Protein AF-B7PSA9-F1 (afdb_monomer_lite)

Radius of gyration: 11.65 Å; chains: 1; bounding box: 35×22×26 Å

Organism: Ixodes scapularis (NCBI:txid6945)

Secondary structure (DSSP, 8-state):
----------HHHHHH-S-HHHHHHHHHHHGGG-SS-HHHHHHHHHHHHHHHHH-

InterPro domains:
  IPR008025 CPI-17 [PF05361] (3-55)
  IPR036658 CPI-17 superfamily [G3DSA:1.10.150.220] (1-55)
  IP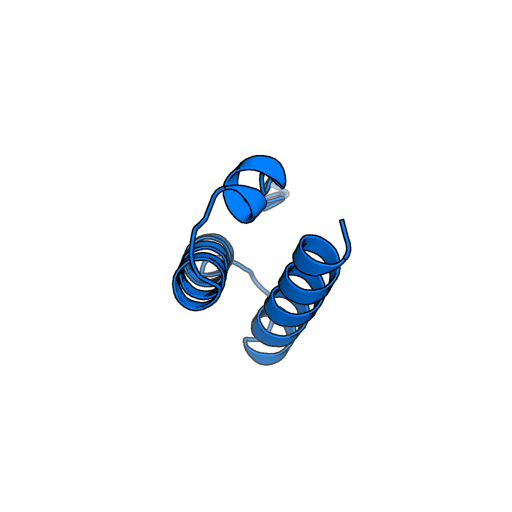R036658 CPI-17 superfamily [SSF81790] (2-55)

Foldseek 3Di:
DPPPLPDDDDLVVLLPPPDLVVLLVVQCVSCVPPPDDPVVSNVVSVVSSVVSVVD

Structure (mmCIF, N/CA/C/O backbone):
data_AF-B7PSA9-F1
#
_entry.id   AF-B7PSA9-F1
#
loop_
_atom_site.group_PDB
_atom_site.id
_atom_site.type_symbol
_atom_site.label_atom_id
_atom_site.label_alt_id
_atom_site.label_comp_id
_atom_site.label_asym_id
_atom_site.label_entity_id
_atom_site.label_seq_id
_atom_site.pdbx_PDB_ins_code
_atom_site.Cartn_x
_atom_site.Cartn_y
_atom_site.Cartn_z
_atom_site.occupancy
_atom_site.B_iso_or_equiv
_atom_site.auth_seq_id
_atom_site.auth_comp_id
_atom_site.auth_asym_id
_atom_site.auth_atom_id
_atom_site.pdbx_PDB_model_num
ATOM 1 N N . MET A 1 1 ? 24.439 4.242 -14.018 1.00 39.94 1 MET A N 1
ATOM 2 C CA . MET A 1 1 ? 23.262 5.040 -13.635 1.00 39.94 1 MET A CA 1
ATOM 3 C C . MET A 1 1 ? 22.476 4.159 -12.691 1.00 39.94 1 MET A C 1
ATOM 5 O O . MET A 1 1 ? 21.901 3.175 -13.140 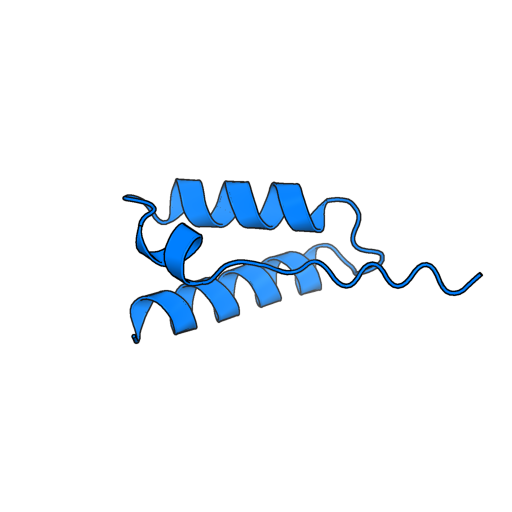1.00 39.94 1 MET A O 1
ATOM 9 N N . GLU A 1 2 ? 22.613 4.389 -11.388 1.00 51.28 2 GLU A N 1
ATOM 10 C CA . GLU A 1 2 ? 21.767 3.729 -10.393 1.00 51.28 2 GLU A CA 1
ATOM 11 C C . GLU A 1 2 ? 20.371 4.319 -10.558 1.00 51.28 2 GLU A C 1
ATOM 13 O O . GLU A 1 2 ? 20.097 5.435 -10.130 1.00 51.28 2 GLU A O 1
ATOM 18 N N . ASP A 1 3 ? 19.532 3.602 -11.304 1.00 53.00 3 ASP A N 1
ATOM 19 C CA . ASP A 1 3 ? 18.107 3.888 -11.400 1.00 53.00 3 ASP A CA 1
ATOM 20 C C . ASP A 1 3 ? 17.502 3.489 -10.055 1.00 53.00 3 ASP A C 1
ATOM 22 O O . ASP A 1 3 ? 17.132 2.331 -9.818 1.00 53.00 3 ASP A O 1
ATOM 26 N N . ASN A 1 4 ? 17.580 4.433 -9.123 1.00 53.09 4 ASN A N 1
ATOM 27 C CA . ASN A 1 4 ? 17.050 4.298 -7.788 1.00 53.09 4 ASN A CA 1
ATOM 28 C C . ASN A 1 4 ? 15.530 4.425 -7.912 1.00 53.09 4 ASN A C 1
ATOM 30 O O . ASN A 1 4 ? 14.965 5.507 -7.782 1.00 53.09 4 ASN A O 1
ATOM 34 N N . HIS A 1 5 ? 14.873 3.316 -8.263 1.00 58.75 5 HIS A N 1
ATOM 35 C CA . HIS A 1 5 ? 13.413 3.186 -8.292 1.00 58.75 5 HIS A CA 1
ATOM 36 C C . HIS A 1 5 ? 12.844 3.154 -6.862 1.00 58.75 5 HIS A C 1
ATOM 38 O O . HIS A 1 5 ? 12.019 2.298 -6.535 1.00 58.75 5 HIS A O 1
ATOM 44 N N . ASP A 1 6 ? 13.319 4.047 -5.997 1.00 61.22 6 ASP A N 1
ATOM 45 C CA . ASP A 1 6 ? 12.698 4.315 -4.713 1.00 61.22 6 ASP A CA 1
ATOM 46 C C . ASP A 1 6 ? 11.364 4.996 -5.010 1.00 61.22 6 ASP A C 1
ATOM 48 O O . ASP A 1 6 ? 11.281 6.165 -5.380 1.00 61.22 6 ASP A O 1
ATOM 52 N N . LEU A 1 7 ? 10.305 4.196 -4.955 1.00 67.69 7 LEU A N 1
ATOM 53 C CA . LEU A 1 7 ? 8.940 4.677 -5.046 1.00 67.69 7 LEU A CA 1
ATOM 54 C C . LEU A 1 7 ? 8.536 5.201 -3.674 1.00 67.69 7 LEU A C 1
ATOM 56 O O . LEU A 1 7 ? 8.327 4.423 -2.744 1.00 67.69 7 LEU A O 1
ATOM 60 N N . GLU A 1 8 ? 8.400 6.517 -3.571 1.00 75.81 8 GLU A N 1
ATOM 61 C CA . GLU A 1 8 ? 7.750 7.151 -2.431 1.00 75.81 8 GLU A CA 1
ATOM 62 C C . GLU A 1 8 ? 6.249 6.836 -2.484 1.00 75.81 8 GLU A C 1
ATOM 64 O O . GLU A 1 8 ? 5.573 7.031 -3.503 1.00 75.81 8 G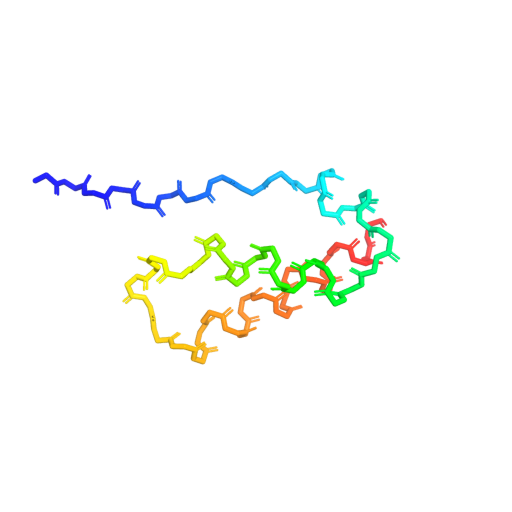LU A O 1
ATOM 69 N N . ILE A 1 9 ? 5.750 6.257 -1.394 1.00 77.31 9 ILE A N 1
ATOM 70 C CA . ILE A 1 9 ? 4.346 5.903 -1.215 1.00 77.31 9 ILE A CA 1
ATOM 71 C C . ILE A 1 9 ? 3.829 6.722 -0.038 1.00 77.31 9 ILE A C 1
ATOM 73 O O . ILE A 1 9 ? 4.267 6.515 1.095 1.00 77.31 9 ILE A O 1
ATOM 77 N N . ASP A 1 10 ? 2.884 7.617 -0.312 1.00 83.00 10 ASP A N 1
ATOM 78 C CA . ASP A 1 10 ? 2.222 8.415 0.713 1.00 83.00 10 ASP A CA 1
ATOM 79 C C . ASP A 1 10 ? 1.262 7.541 1.529 1.00 83.00 10 ASP A C 1
ATOM 81 O O . ASP A 1 10 ? 0.298 6.963 1.017 1.00 83.00 10 ASP A O 1
ATOM 85 N N . LEU A 1 11 ? 1.545 7.421 2.828 1.00 81.00 11 LEU A N 1
ATOM 86 C CA . LEU A 1 11 ? 0.732 6.631 3.753 1.00 81.00 11 LEU A CA 1
ATOM 87 C C . LEU A 1 11 ? -0.633 7.275 4.004 1.00 81.00 11 LEU A C 1
ATOM 89 O O . LEU A 1 11 ? -1.618 6.549 4.082 1.00 81.00 11 LEU A O 1
ATOM 93 N N . ASP A 1 12 ? -0.714 8.604 4.063 1.00 82.81 12 ASP A N 1
ATOM 94 C CA . ASP A 1 12 ? -1.987 9.314 4.227 1.00 82.81 12 ASP A CA 1
ATOM 95 C C . ASP A 1 12 ? -2.930 9.064 3.040 1.00 82.81 12 ASP A C 1
ATOM 97 O O . ASP A 1 12 ? -4.101 8.755 3.243 1.00 82.81 12 ASP A O 1
ATOM 101 N N . GLU A 1 13 ? -2.410 9.048 1.804 1.00 83.31 13 GLU A N 1
ATOM 102 C CA . GLU A 1 13 ? -3.204 8.727 0.608 1.00 83.31 13 GLU A CA 1
ATOM 103 C C . GLU A 1 13 ? -3.761 7.297 0.676 1.00 83.31 13 GLU A C 1
ATOM 105 O O . GLU A 1 13 ? -4.927 7.059 0.359 1.00 83.31 13 GLU A O 1
ATOM 110 N N . LEU A 1 14 ? -2.959 6.334 1.144 1.00 82.94 14 LEU A N 1
ATOM 111 C CA . LEU A 1 14 ? -3.434 4.973 1.393 1.00 82.94 14 LEU A CA 1
ATOM 112 C C . LEU A 1 14 ? -4.498 4.922 2.487 1.00 82.94 14 LEU A C 1
ATOM 114 O O . LEU A 1 14 ? -5.449 4.157 2.346 1.00 82.94 14 LEU A O 1
ATOM 118 N N . LEU A 1 15 ? -4.345 5.683 3.571 1.00 83.44 15 LEU A N 1
ATOM 119 C CA . LEU A 1 15 ? -5.296 5.722 4.684 1.00 83.44 15 LEU A CA 1
ATOM 120 C C . LEU A 1 15 ? -6.632 6.359 4.279 1.00 83.44 15 LEU A C 1
ATOM 122 O O . LEU A 1 15 ? -7.677 5.850 4.689 1.00 83.44 15 LEU A O 1
ATOM 126 N N . ASP A 1 16 ? -6.608 7.377 3.419 1.00 85.06 16 ASP A N 1
ATOM 127 C CA . ASP A 1 16 ? -7.798 8.035 2.866 1.00 85.06 16 ASP A CA 1
ATOM 128 C C . ASP A 1 16 ? -8.553 7.168 1.847 1.00 85.06 16 ASP A C 1
ATOM 130 O O . ASP A 1 16 ? -9.736 7.389 1.573 1.00 85.06 16 ASP A O 1
ATOM 134 N N . MET A 1 17 ? -7.917 6.139 1.275 1.00 86.19 17 MET A N 1
ATOM 135 C CA . MET A 1 17 ? -8.615 5.232 0.364 1.00 86.19 17 MET A CA 1
ATOM 136 C C . MET A 1 17 ? -9.688 4.430 1.107 1.00 86.19 17 MET A C 1
ATOM 138 O O . MET A 1 17 ? -9.379 3.580 1.944 1.00 86.19 17 MET A O 1
ATOM 142 N N . GLU A 1 18 ? -10.943 4.609 0.692 1.00 77.50 18 GLU A N 1
ATOM 143 C CA . GLU A 1 18 ? -12.143 3.976 1.266 1.00 77.50 18 GLU A CA 1
ATOM 144 C C . GLU A 1 18 ? -12.178 2.437 1.181 1.00 77.50 18 GLU A C 1
ATOM 146 O O . GLU A 1 18 ? -13.073 1.803 1.737 1.00 77.50 18 GLU A O 1
ATOM 151 N N . SER A 1 19 ? -11.275 1.791 0.434 1.00 83.88 19 SER A N 1
ATOM 152 C CA . SER A 1 19 ? -11.330 0.341 0.215 1.00 83.88 19 SER A CA 1
ATOM 153 C C . SER A 1 19 ? -9.964 -0.299 0.020 1.00 83.88 19 SER A C 1
ATOM 155 O O . SER A 1 19 ? -9.158 0.155 -0.793 1.00 83.88 19 SER A O 1
ATOM 157 N N . ASP A 1 20 ? -9.772 -1.453 0.660 1.00 83.19 20 ASP A N 1
ATOM 158 C CA . ASP A 1 20 ? -8.567 -2.280 0.522 1.00 83.19 20 ASP A CA 1
ATOM 159 C C . ASP A 1 20 ? -8.287 -2.681 -0.924 1.00 83.19 20 ASP A C 1
ATOM 161 O O . ASP A 1 20 ? -7.139 -2.689 -1.355 1.00 83.19 20 ASP A O 1
ATOM 165 N N . HIS A 1 21 ? -9.334 -2.972 -1.699 1.00 85.00 21 HIS A N 1
ATOM 166 C CA . HIS A 1 21 ? -9.192 -3.285 -3.119 1.00 85.00 21 HIS A CA 1
ATOM 167 C C . HIS A 1 21 ? -8.524 -2.140 -3.892 1.00 85.00 21 HIS A C 1
ATOM 169 O O . HIS A 1 21 ? -7.614 -2.393 -4.675 1.00 85.00 21 HIS A O 1
ATOM 175 N N . ARG A 1 22 ? -8.915 -0.882 -3.631 1.00 86.12 22 ARG A N 1
ATOM 176 C CA . ARG A 1 22 ? -8.287 0.291 -4.260 1.00 86.12 22 ARG A CA 1
ATOM 177 C C . ARG A 1 22 ? -6.845 0.477 -3.800 1.00 86.12 22 ARG A C 1
ATOM 179 O O . ARG A 1 22 ? -5.987 0.716 -4.643 1.00 86.12 22 ARG A O 1
ATOM 186 N N . ARG A 1 23 ? -6.571 0.299 -2.502 1.00 86.94 23 ARG A N 1
ATOM 187 C CA . ARG A 1 23 ? -5.208 0.351 -1.939 1.00 86.94 23 ARG A CA 1
ATOM 188 C C . ARG A 1 23 ? -4.293 -0.666 -2.617 1.00 86.94 23 ARG A C 1
ATOM 190 O O . ARG A 1 23 ? -3.191 -0.332 -3.045 1.00 86.94 23 ARG A O 1
ATOM 197 N N . ARG A 1 24 ? -4.774 -1.901 -2.774 1.00 87.75 24 ARG A N 1
ATOM 198 C CA . ARG A 1 24 ?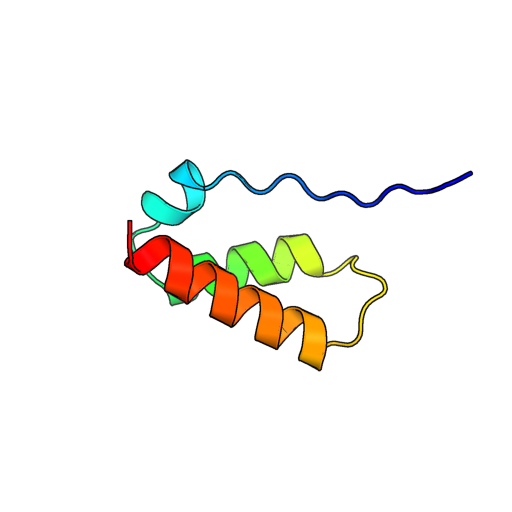 -4.033 -3.004 -3.395 1.00 87.75 24 ARG A CA 1
ATOM 199 C C . ARG A 1 24 ? -3.747 -2.732 -4.874 1.00 87.75 24 ARG A C 1
ATOM 201 O O . ARG A 1 24 ? -2.618 -2.943 -5.312 1.00 87.75 24 ARG A O 1
ATOM 208 N N . ASP A 1 25 ? -4.729 -2.234 -5.625 1.00 88.44 25 ASP A N 1
ATOM 209 C CA . ASP A 1 25 ? -4.558 -1.860 -7.037 1.00 88.44 25 ASP A CA 1
ATOM 210 C C . ASP A 1 25 ? -3.584 -0.687 -7.214 1.00 88.44 25 ASP A C 1
ATOM 212 O O . ASP A 1 25 ? -2.688 -0.752 -8.055 1.00 88.44 25 ASP A O 1
ATOM 216 N N . PHE A 1 26 ? -3.689 0.345 -6.373 1.00 86.88 26 PHE A N 1
ATOM 217 C CA . PHE A 1 26 ? -2.783 1.494 -6.384 1.00 86.88 26 PHE A CA 1
ATOM 218 C C . PHE A 1 26 ? -1.328 1.076 -6.147 1.00 86.88 26 PHE A C 1
ATOM 220 O O . PHE A 1 26 ? -0.438 1.416 -6.929 1.00 86.88 26 PHE A O 1
ATOM 227 N N . LEU A 1 27 ? -1.086 0.271 -5.109 1.00 86.69 27 LEU A N 1
ATOM 228 C CA . LEU A 1 27 ? 0.251 -0.223 -4.790 1.00 86.69 27 LEU A CA 1
ATOM 229 C C . LEU A 1 27 ? 0.803 -1.120 -5.891 1.00 86.69 27 LEU A C 1
ATOM 231 O O . LEU A 1 27 ? 1.975 -1.022 -6.248 1.00 86.69 27 LEU A O 1
ATOM 235 N N . ARG A 1 28 ? -0.043 -1.968 -6.476 1.00 86.94 28 ARG A N 1
ATOM 236 C CA . ARG A 1 28 ? 0.342 -2.832 -7.590 1.00 86.94 28 ARG A CA 1
ATOM 237 C C . ARG A 1 28 ? 0.698 -2.033 -8.841 1.00 86.94 28 ARG A C 1
ATOM 239 O O . ARG A 1 28 ? 1.652 -2.393 -9.525 1.00 86.94 28 ARG A O 1
ATOM 246 N N . ALA A 1 29 ? -0.031 -0.956 -9.121 1.00 86.44 29 ALA A N 1
ATOM 247 C CA . ALA A 1 29 ? 0.262 -0.047 -10.222 1.00 86.44 29 ALA A CA 1
ATOM 248 C C . ALA A 1 29 ? 1.574 0.716 -9.994 1.00 86.44 29 ALA A C 1
ATOM 250 O O . ALA A 1 29 ? 2.375 0.832 -10.917 1.00 86.44 29 ALA A O 1
ATOM 251 N N . LYS A 1 30 ? 1.845 1.168 -8.763 1.00 83.69 30 LYS A N 1
ATOM 252 C CA . LYS A 1 30 ? 3.127 1.790 -8.390 1.00 83.69 30 LYS A CA 1
ATOM 253 C C . LYS A 1 30 ? 4.291 0.805 -8.523 1.00 83.69 30 LYS A C 1
ATOM 255 O O . LYS A 1 30 ? 5.320 1.140 -9.095 1.00 83.69 30 LYS A O 1
ATOM 260 N N . LEU A 1 31 ? 4.105 -0.434 -8.072 1.00 83.12 31 LEU A N 1
ATOM 261 C CA . LEU A 1 31 ? 5.135 -1.478 -8.062 1.00 83.12 31 LEU A CA 1
ATOM 262 C C . LEU A 1 31 ? 5.249 -2.252 -9.387 1.00 83.12 31 LEU A C 1
ATOM 264 O O . LEU A 1 31 ? 6.049 -3.180 -9.479 1.00 83.12 31 LEU A O 1
ATOM 268 N N . VAL A 1 32 ? 4.506 -1.876 -10.435 1.00 79.38 32 VAL A N 1
ATOM 269 C CA . VAL A 1 32 ? 4.544 -2.556 -11.744 1.00 79.38 32 VAL A CA 1
ATOM 270 C C . VAL A 1 32 ? 5.926 -2.488 -12.408 1.00 79.38 32 VAL A C 1
ATOM 272 O O . VAL A 1 32 ? 6.292 -3.378 -13.170 1.00 79.38 32 VAL A O 1
ATOM 275 N N . GLY A 1 33 ? 6.705 -1.447 -12.098 1.00 73.44 33 GLY A N 1
ATOM 276 C CA . GLY A 1 33 ? 8.082 -1.267 -12.565 1.00 73.44 33 GLY A CA 1
ATOM 277 C C . GLY A 1 33 ? 9.144 -1.874 -11.644 1.00 73.44 33 GLY A C 1
ATOM 278 O O . GLY A 1 33 ? 10.336 -1.742 -11.923 1.00 73.44 33 GLY A O 1
ATOM 279 N N . ALA A 1 34 ? 8.751 -2.515 -10.539 1.00 77.88 34 ALA A N 1
ATOM 280 C CA . ALA A 1 34 ? 9.700 -3.070 -9.587 1.00 77.88 34 ALA A CA 1
ATOM 281 C C . ALA A 1 34 ? 10.484 -4.230 -10.219 1.00 77.88 34 ALA A C 1
ATOM 283 O O . ALA A 1 34 ? 9.913 -5.175 -10.757 1.00 77.88 34 ALA A O 1
ATOM 284 N N . LYS A 1 35 ? 11.814 -4.216 -10.072 1.00 78.88 35 LYS A N 1
ATOM 285 C CA . LYS A 1 35 ? 12.712 -5.303 -10.520 1.00 78.88 35 LYS A CA 1
ATOM 286 C C . LYS A 1 35 ? 12.628 -6.563 -9.633 1.00 78.88 35 LYS A C 1
ATOM 288 O O . LYS A 1 35 ? 13.485 -7.439 -9.718 1.00 78.88 35 LYS A O 1
ATOM 293 N N . GLN A 1 36 ? 11.650 -6.631 -8.727 1.00 80.81 36 GLN A N 1
ATOM 294 C CA . GLN A 1 36 ? 11.438 -7.739 -7.793 1.00 80.81 36 GLN A CA 1
ATOM 295 C C . GLN A 1 36 ? 10.431 -8.749 -8.352 1.00 80.81 36 GLN A C 1
ATOM 297 O O . GLN A 1 36 ? 9.576 -8.421 -9.171 1.00 80.81 36 GLN A O 1
ATOM 302 N N . SER A 1 37 ? 10.514 -9.990 -7.870 1.00 86.19 37 SER A N 1
ATOM 303 C CA . SER A 1 37 ? 9.540 -11.031 -8.198 1.00 86.19 37 SER A CA 1
ATOM 304 C C . SER A 1 37 ? 8.134 -10.631 -7.765 1.00 86.19 37 SER A C 1
ATOM 306 O O . SER A 1 37 ? 7.948 -10.020 -6.710 1.00 86.19 37 SER A O 1
ATOM 308 N N . ARG A 1 38 ? 7.138 -11.061 -8.543 1.00 83.31 38 ARG A N 1
ATOM 309 C CA . ARG A 1 38 ? 5.724 -10.793 -8.271 1.00 83.31 38 ARG A CA 1
ATOM 310 C C . ARG A 1 38 ? 5.303 -11.218 -6.861 1.00 83.31 38 ARG A C 1
ATOM 312 O O . ARG A 1 38 ? 4.631 -10.442 -6.198 1.00 83.31 38 ARG A O 1
ATOM 319 N N . ASP A 1 39 ? 5.778 -12.362 -6.371 1.00 86.94 39 ASP A N 1
ATOM 320 C CA . ASP A 1 39 ? 5.524 -12.819 -4.997 1.00 86.94 39 ASP A CA 1
ATOM 321 C C . ASP A 1 39 ? 6.023 -11.835 -3.933 1.00 86.94 39 ASP A C 1
ATOM 323 O O . ASP A 1 39 ? 5.330 -11.568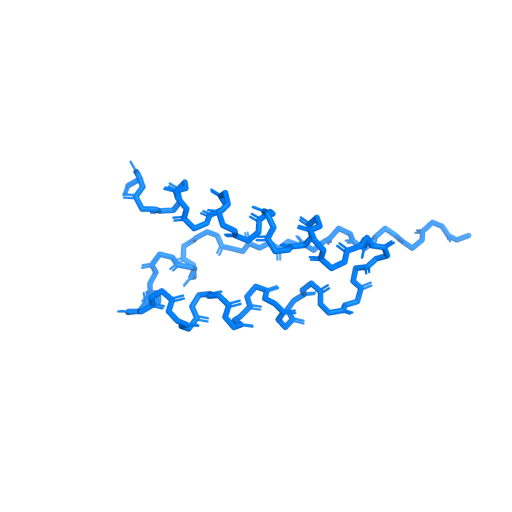 -2.957 1.00 86.94 39 ASP A O 1
ATOM 327 N N . ARG A 1 40 ? 7.212 -11.249 -4.127 1.00 86.25 40 ARG A N 1
ATOM 328 C CA . ARG A 1 40 ? 7.746 -10.250 -3.191 1.00 86.25 40 ARG A CA 1
ATOM 329 C C . ARG A 1 40 ? 6.960 -8.951 -3.236 1.00 86.25 40 ARG A C 1
ATOM 331 O O . ARG A 1 40 ? 6.745 -8.349 -2.192 1.00 86.25 40 ARG A O 1
ATOM 338 N N . VAL A 1 41 ? 6.532 -8.540 -4.427 1.00 87.00 41 VAL A N 1
ATOM 339 C CA . VAL A 1 41 ? 5.663 -7.373 -4.601 1.00 87.00 41 VAL A CA 1
ATOM 340 C C . VAL A 1 41 ? 4.323 -7.608 -3.905 1.00 87.00 41 VAL A C 1
ATOM 342 O O . VAL A 1 41 ? 3.887 -6.756 -3.142 1.00 87.00 41 VAL A O 1
ATOM 345 N N . GLU A 1 42 ? 3.690 -8.767 -4.096 1.00 88.12 42 GLU A N 1
ATOM 346 C CA . GLU A 1 42 ? 2.413 -9.084 -3.444 1.00 88.12 42 GLU A CA 1
ATOM 347 C C . GLU A 1 42 ? 2.543 -9.174 -1.919 1.00 88.12 42 GLU A C 1
ATOM 349 O O . GLU A 1 42 ? 1.729 -8.577 -1.218 1.00 88.12 42 GLU A O 1
ATOM 354 N N . MET A 1 43 ? 3.594 -9.817 -1.403 1.00 90.50 43 MET A N 1
ATOM 355 C CA . MET A 1 43 ? 3.865 -9.878 0.038 1.00 90.50 43 MET A CA 1
ATOM 356 C C . MET A 1 43 ? 4.078 -8.482 0.637 1.00 90.50 43 MET A C 1
ATOM 358 O O . MET A 1 43 ? 3.493 -8.158 1.666 1.00 90.50 43 MET A O 1
ATOM 362 N N . PHE A 1 44 ? 4.851 -7.626 -0.038 1.00 87.50 44 PHE A N 1
ATOM 363 C CA . PHE A 1 44 ? 5.075 -6.248 0.397 1.00 87.50 44 PHE A CA 1
ATOM 364 C C . PHE A 1 44 ? 3.772 -5.439 0.442 1.00 87.50 44 PHE A C 1
ATOM 366 O O . PHE A 1 44 ? 3.520 -4.722 1.408 1.00 87.50 44 PHE A O 1
ATOM 373 N N . ILE A 1 45 ? 2.922 -5.580 -0.581 1.00 88.25 45 ILE A N 1
ATOM 374 C CA . ILE A 1 45 ? 1.604 -4.937 -0.627 1.00 88.25 45 ILE A CA 1
ATOM 375 C C . ILE A 1 45 ? 0.750 -5.384 0.564 1.00 88.25 45 ILE A C 1
ATOM 377 O O . ILE A 1 45 ? 0.117 -4.550 1.210 1.00 88.25 45 ILE A O 1
ATOM 381 N N . GLU A 1 46 ? 0.731 -6.680 0.881 1.00 89.75 46 GLU A N 1
ATOM 382 C CA . GLU A 1 46 ? -0.023 -7.197 2.026 1.00 89.75 46 GLU A CA 1
ATOM 383 C C . GLU A 1 46 ? 0.510 -6.686 3.363 1.00 89.75 46 GLU A C 1
ATOM 385 O O . GLU A 1 46 ? -0.284 -6.227 4.186 1.00 89.75 46 GLU A O 1
ATOM 390 N N . GLU A 1 47 ? 1.827 -6.677 3.565 1.00 88.94 47 GLU A N 1
ATOM 391 C CA . GLU A 1 47 ? 2.436 -6.113 4.772 1.00 88.94 47 GLU A CA 1
ATOM 392 C C . GLU A 1 47 ? 2.125 -4.620 4.930 1.00 88.94 47 GLU A C 1
ATOM 394 O O . GLU A 1 47 ? 1.782 -4.172 6.027 1.00 88.94 47 GLU A O 1
ATOM 399 N N . LEU A 1 48 ? 2.194 -3.845 3.844 1.00 86.62 48 LEU A N 1
ATOM 400 C CA . LEU A 1 48 ? 1.896 -2.415 3.870 1.00 86.62 48 LEU A CA 1
ATOM 401 C C . LEU A 1 48 ? 0.420 -2.156 4.196 1.00 86.62 48 LEU A C 1
ATOM 403 O O . LEU A 1 48 ? 0.115 -1.304 5.028 1.00 86.62 48 LEU A O 1
ATOM 407 N N . MET A 1 49 ? -0.498 -2.931 3.607 1.00 85.06 49 MET A N 1
ATOM 408 C CA . MET A 1 49 ? -1.926 -2.852 3.926 1.00 85.06 49 MET A CA 1
ATOM 409 C C . MET A 1 49 ? -2.210 -3.200 5.391 1.00 85.06 49 MET A C 1
ATOM 411 O O . MET A 1 49 ? -3.023 -2.530 6.023 1.00 85.06 49 MET A O 1
ATOM 415 N N . GLN A 1 50 ? -1.555 -4.223 5.947 1.00 86.12 50 GLN A N 1
ATOM 416 C CA . GLN A 1 50 ? -1.709 -4.575 7.364 1.00 86.12 50 GLN A CA 1
ATOM 417 C C . GLN A 1 50 ? -1.227 -3.442 8.275 1.00 86.12 50 GLN A C 1
ATOM 419 O O . GLN A 1 50 ? -1.925 -3.070 9.218 1.00 86.12 50 GLN A O 1
ATOM 424 N N . ARG A 1 51 ? -0.075 -2.836 7.965 1.00 82.75 51 ARG A N 1
ATOM 425 C CA . ARG A 1 51 ? 0.453 -1.693 8.725 1.00 82.75 51 ARG A CA 1
ATOM 426 C C . ARG A 1 51 ? -0.468 -0.480 8.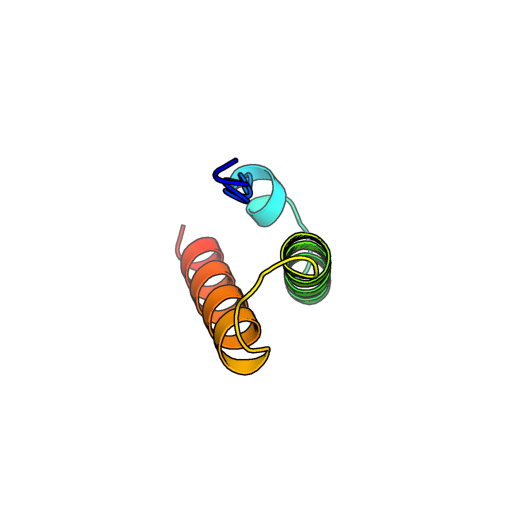648 1.00 82.75 51 ARG A C 1
ATOM 428 O O . ARG A 1 51 ? -0.765 0.101 9.683 1.00 82.75 51 ARG A O 1
ATOM 435 N N . ALA A 1 52 ? -0.977 -0.157 7.460 1.00 79.62 52 ALA A N 1
ATOM 436 C CA . ALA A 1 52 ? -1.916 0.946 7.266 1.00 79.62 52 ALA A CA 1
ATOM 437 C C . ALA A 1 52 ? -3.231 0.753 8.043 1.00 79.62 52 ALA A C 1
ATOM 439 O O . ALA A 1 52 ? -3.845 1.720 8.456 1.00 79.62 52 ALA A O 1
ATOM 440 N N . LYS A 1 53 ? -3.680 -0.484 8.281 1.00 73.56 53 LYS A N 1
ATOM 441 C CA . LYS A 1 53 ? -4.879 -0.748 9.101 1.00 73.56 53 LYS A CA 1
ATOM 442 C C . LYS A 1 53 ? -4.644 -0.677 10.609 1.00 73.56 53 LYS A C 1
ATOM 444 O O . LYS A 1 53 ? -5.609 -0.694 11.365 1.00 73.56 53 LYS A O 1
ATOM 449 N N . THR A 1 54 ? -3.386 -0.713 11.036 1.00 73.31 54 THR A N 1
ATOM 450 C CA . THR A 1 54 ? -3.013 -0.760 12.458 1.00 73.31 54 THR A CA 1
ATOM 451 C C . THR A 1 54 ? -2.773 0.643 13.036 1.00 73.31 54 THR A C 1
ATOM 453 O O . THR A 1 54 ? -2.608 0.776 14.247 1.00 73.31 54 THR A O 1
ATOM 456 N N . LEU A 1 55 ? -2.740 1.667 12.177 1.00 58.78 55 LEU A N 1
ATOM 457 C CA . LEU A 1 55 ? -2.583 3.083 12.522 1.00 58.78 55 LEU A CA 1
ATOM 458 C C . LEU A 1 55 ? -3.931 3.772 12.753 1.00 58.78 55 LEU A C 1
ATOM 460 O O . LEU A 1 55 ? -4.906 3.408 12.058 1.00 58.78 55 LEU A O 1
#

Sequence (55 aa):
MEDNHDLEIDLDELLDMESDHRRRDFLRAKLVGAKQSRDRVEMFIEELMQRAKTL

pLDDT: mean 79.59, std 11.13, range [39.94, 90.5]